Protein AF-A0A7S1D6X7-F1 (afdb_monomer_lite)

Radius of gyration: 16.22 Å; chains: 1; bounding box: 36×43×53 Å

Structure (mmCIF, N/CA/C/O backbone):
data_AF-A0A7S1D6X7-F1
#
_entry.id   AF-A0A7S1D6X7-F1
#
loop_
_atom_site.group_PDB
_atom_site.id
_atom_site.type_symbol
_atom_site.label_atom_id
_atom_site.label_alt_id
_atom_site.label_comp_id
_atom_site.label_asym_id
_atom_site.label_entity_id
_atom_site.label_seq_id
_atom_site.pdbx_PDB_ins_code
_atom_site.Cartn_x
_atom_site.Cartn_y
_atom_site.Cartn_z
_atom_site.occupancy
_atom_site.B_iso_or_equiv
_atom_site.auth_seq_id
_atom_site.auth_comp_id
_atom_site.auth_asym_id
_atom_site.auth_atom_id
_atom_site.pdbx_PDB_model_num
ATOM 1 N N . MET A 1 1 ? 17.432 -4.194 -4.682 1.00 35.88 1 MET A N 1
ATOM 2 C CA . MET A 1 1 ? 17.016 -3.703 -6.024 1.00 35.88 1 MET A CA 1
ATOM 3 C C . MET A 1 1 ? 15.700 -2.925 -5.902 1.00 35.88 1 MET A C 1
ATOM 5 O O . MET A 1 1 ? 15.068 -3.049 -4.854 1.00 35.88 1 MET A O 1
ATOM 9 N N . PRO A 1 2 ? 15.264 -2.117 -6.891 1.00 40.00 2 PRO A N 1
ATOM 10 C CA . PRO A 1 2 ? 13.879 -1.632 -6.935 1.00 40.00 2 PRO A CA 1
ATOM 11 C C . PRO A 1 2 ? 12.947 -2.854 -6.907 1.00 40.00 2 PRO A C 1
ATOM 13 O O . PRO A 1 2 ? 13.026 -3.676 -7.811 1.00 40.00 2 PRO A O 1
ATOM 16 N N . GLY A 1 3 ? 12.158 -3.041 -5.845 1.00 47.28 3 GLY A N 1
ATOM 17 C CA . GLY A 1 3 ? 11.425 -4.303 -5.619 1.00 47.28 3 GLY A CA 1
ATOM 18 C C . GLY A 1 3 ? 11.766 -5.045 -4.322 1.00 47.28 3 GLY A C 1
ATOM 19 O O . GLY A 1 3 ? 11.010 -5.915 -3.910 1.00 47.28 3 GLY A O 1
ATOM 20 N N . ASP A 1 4 ? 12.864 -4.674 -3.660 1.00 56.34 4 ASP A N 1
ATOM 21 C CA . ASP A 1 4 ? 13.431 -5.420 -2.526 1.00 56.34 4 ASP A CA 1
ATOM 22 C C . ASP A 1 4 ? 13.349 -4.655 -1.193 1.00 56.34 4 ASP A C 1
ATOM 24 O O . ASP A 1 4 ? 14.110 -4.875 -0.250 1.00 56.34 4 ASP A O 1
ATOM 28 N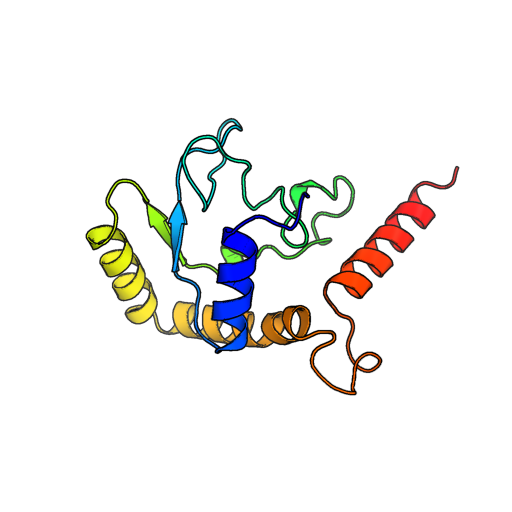 N . THR A 1 5 ? 12.470 -3.656 -1.128 1.00 64.75 5 THR A N 1
ATOM 29 C CA . THR A 1 5 ? 12.340 -2.831 0.074 1.00 64.75 5 THR A CA 1
ATOM 30 C C . THR A 1 5 ? 11.536 -3.581 1.142 1.00 64.75 5 THR A C 1
ATOM 32 O O . THR A 1 5 ? 10.565 -4.268 0.810 1.00 64.75 5 THR A O 1
ATOM 35 N N . PRO A 1 6 ? 11.857 -3.425 2.444 1.00 72.38 6 PRO A N 1
ATOM 36 C CA . PRO A 1 6 ? 11.153 -4.124 3.527 1.00 72.38 6 PRO A CA 1
ATOM 37 C C . PRO A 1 6 ? 9.630 -3.940 3.515 1.00 72.38 6 PRO A C 1
ATOM 39 O O . PRO A 1 6 ? 8.885 -4.793 3.991 1.00 72.38 6 PRO A O 1
ATOM 42 N N . VAL A 1 7 ? 9.164 -2.825 2.957 1.00 74.56 7 VAL A N 1
ATOM 43 C CA . VAL A 1 7 ? 7.746 -2.490 2.824 1.00 74.56 7 VAL A CA 1
ATOM 44 C C . VAL A 1 7 ? 7.023 -3.462 1.892 1.00 74.56 7 VAL A C 1
ATOM 46 O O . VAL A 1 7 ? 5.914 -3.889 2.186 1.00 74.56 7 VAL A O 1
ATOM 49 N N . GLN A 1 8 ? 7.666 -3.869 0.802 1.00 73.44 8 GLN A N 1
ATOM 50 C CA . GLN A 1 8 ? 7.066 -4.739 -0.209 1.00 73.44 8 GLN A CA 1
ATOM 51 C C . GLN A 1 8 ? 6.866 -6.152 0.326 1.00 73.44 8 GLN A C 1
ATOM 53 O O . GLN A 1 8 ? 5.815 -6.749 0.104 1.00 73.44 8 GLN A O 1
ATOM 58 N N . LYS A 1 9 ? 7.819 -6.636 1.132 1.00 74.38 9 LYS A N 1
ATOM 59 C CA . LYS A 1 9 ? 7.658 -7.882 1.886 1.00 74.38 9 LYS A CA 1
ATOM 60 C C . LYS A 1 9 ? 6.492 -7.804 2.875 1.00 74.38 9 LYS A C 1
ATOM 62 O O . LYS A 1 9 ? 5.688 -8.723 2.929 1.00 74.38 9 LYS A O 1
ATOM 67 N N . ARG A 1 10 ? 6.351 -6.698 3.616 1.00 74.69 10 ARG A N 1
ATOM 68 C CA . ARG A 1 10 ? 5.218 -6.516 4.545 1.00 74.69 10 ARG A CA 1
ATOM 69 C C . ARG A 1 10 ? 3.878 -6.525 3.816 1.00 74.69 10 ARG A C 1
ATOM 71 O O . ARG A 1 10 ? 2.937 -7.142 4.296 1.00 74.69 10 ARG A O 1
ATOM 78 N N . PHE A 1 11 ? 3.796 -5.879 2.656 1.00 78.00 11 PHE A N 1
ATOM 79 C CA . PHE A 1 11 ? 2.595 -5.922 1.826 1.00 78.00 11 PHE A CA 1
ATOM 80 C C . PHE A 1 11 ? 2.270 -7.336 1.372 1.00 78.00 11 PHE A C 1
ATOM 82 O O . PHE A 1 11 ? 1.137 -7.778 1.546 1.00 78.00 11 PHE A O 1
ATOM 89 N N . PHE A 1 12 ? 3.268 -8.045 0.848 1.00 75.88 12 PHE A N 1
ATOM 90 C CA . PHE A 1 12 ? 3.137 -9.442 0.464 1.00 75.88 12 PHE A CA 1
ATOM 91 C C . PHE A 1 12 ? 2.609 -10.290 1.628 1.00 75.88 12 PHE A C 1
ATOM 93 O O . PHE A 1 12 ? 1.573 -10.935 1.485 1.00 75.88 12 PHE A O 1
ATOM 100 N N . ASP A 1 13 ? 3.256 -10.225 2.795 1.00 78.19 13 ASP A N 1
ATOM 101 C CA . ASP A 1 13 ? 2.881 -11.028 3.960 1.00 78.19 13 ASP A CA 1
ATOM 102 C C . ASP A 1 13 ? 1.433 -10.729 4.373 1.00 78.19 13 ASP A C 1
ATOM 104 O O . ASP A 1 13 ? 0.629 -11.643 4.535 1.00 78.19 13 ASP A O 1
ATOM 108 N N . VAL A 1 14 ? 1.056 -9.454 4.476 1.00 82.12 14 VAL A N 1
ATOM 109 C CA . VAL A 1 14 ? -0.291 -9.059 4.909 1.00 82.12 14 VAL A CA 1
ATOM 110 C C . VAL A 1 14 ? -1.369 -9.479 3.902 1.00 82.12 14 VAL A C 1
ATOM 112 O O . VAL A 1 14 ? -2.395 -10.036 4.302 1.00 82.12 14 VAL A O 1
ATOM 115 N N . MET A 1 15 ? -1.133 -9.274 2.604 1.00 79.38 15 MET A N 1
ATOM 116 C CA . MET A 1 15 ? -2.094 -9.648 1.561 1.00 79.38 15 MET A CA 1
ATOM 117 C C . MET A 1 15 ? -2.267 -11.162 1.446 1.00 79.38 15 MET A C 1
ATOM 119 O O . MET A 1 15 ? -3.391 -11.630 1.268 1.00 79.38 15 MET A O 1
ATOM 123 N N . MET A 1 16 ? -1.192 -11.937 1.611 1.00 78.19 16 MET A N 1
ATOM 124 C CA . MET A 1 16 ? -1.253 -13.402 1.580 1.00 78.19 16 MET A CA 1
ATOM 125 C C . MET A 1 16 ? -2.052 -13.995 2.749 1.00 78.19 16 MET A C 1
ATOM 127 O O . MET A 1 16 ? -2.611 -15.081 2.612 1.00 78.19 16 MET A O 1
ATOM 131 N N . HIS A 1 17 ? -2.176 -13.271 3.864 1.00 82.50 17 HIS A N 1
ATOM 132 C CA . HIS A 1 17 ? -3.034 -13.654 4.992 1.00 82.50 17 HIS A CA 1
ATOM 133 C C . HIS A 1 17 ? -4.475 -13.123 4.869 1.00 82.50 17 HIS A C 1
ATOM 135 O O . HIS A 1 17 ? -5.287 -13.335 5.768 1.00 82.50 17 HIS A O 1
ATOM 141 N N . GLY A 1 18 ? -4.820 -12.441 3.769 1.00 80.62 18 GLY A N 1
ATOM 142 C CA . GLY A 1 18 ? -6.154 -11.870 3.549 1.00 80.62 18 GLY A CA 1
ATOM 143 C C . GLY A 1 18 ? -6.470 -10.660 4.434 1.00 80.62 18 GLY A C 1
ATOM 144 O O . GLY A 1 18 ? -7.635 -10.278 4.567 1.00 80.62 18 GLY A O 1
ATOM 145 N N . CYS A 1 19 ? -5.448 -10.062 5.043 1.00 86.06 19 CYS A N 1
ATOM 146 C CA . CYS A 1 19 ? -5.573 -8.887 5.891 1.00 86.06 19 CYS A CA 1
ATOM 147 C C . CYS A 1 19 ? -5.458 -7.601 5.056 1.00 86.06 19 CYS A C 1
ATOM 149 O O . CYS A 1 19 ? -4.802 -7.575 4.014 1.00 86.06 19 CYS A O 1
ATOM 151 N N . ILE A 1 20 ? -6.085 -6.516 5.523 1.00 88.94 20 ILE A N 1
ATOM 152 C CA . ILE A 1 20 ? -5.920 -5.184 4.926 1.00 88.94 20 ILE A CA 1
ATOM 153 C C . ILE A 1 20 ? -4.643 -4.558 5.506 1.00 88.94 20 ILE A C 1
ATOM 155 O O . ILE A 1 20 ? -4.552 -4.415 6.729 1.00 88.94 20 ILE A O 1
ATOM 159 N N . PRO A 1 21 ? -3.654 -4.187 4.679 1.00 88.00 21 PRO A N 1
ATOM 160 C CA . PRO A 1 21 ? -2.435 -3.549 5.155 1.00 88.00 21 PRO A CA 1
ATOM 161 C C . PRO A 1 21 ? -2.690 -2.134 5.665 1.00 88.00 21 PRO A C 1
ATOM 163 O O . PRO A 1 21 ? -3.240 -1.292 4.960 1.00 88.00 21 PRO A O 1
ATOM 166 N N . ILE A 1 22 ? -2.229 -1.877 6.890 1.00 88.69 22 ILE A N 1
ATOM 167 C CA . ILE A 1 22 ? -2.242 -0.560 7.527 1.00 88.69 22 ILE A CA 1
ATOM 168 C C . ILE A 1 22 ? -0.796 -0.117 7.705 1.00 88.69 22 ILE A C 1
ATOM 170 O O . ILE A 1 22 ? -0.022 -0.802 8.376 1.00 88.69 22 ILE A O 1
ATOM 174 N N . MET A 1 23 ? -0.417 0.997 7.083 1.00 88.12 23 MET A N 1
ATOM 175 C CA . MET A 1 23 ? 0.984 1.385 6.962 1.00 88.12 23 MET A CA 1
ATOM 176 C C . MET A 1 23 ? 1.242 2.837 7.344 1.00 88.12 23 MET A C 1
ATOM 178 O O . MET A 1 23 ? 0.493 3.725 6.938 1.00 88.12 23 MET A O 1
ATOM 182 N N . PRO A 1 24 ? 2.351 3.098 8.046 1.00 91.19 24 PRO A N 1
ATOM 183 C CA . PRO A 1 24 ? 2.801 4.459 8.273 1.00 91.19 24 PRO A CA 1
ATOM 184 C C . PRO A 1 24 ? 3.247 5.114 6.958 1.00 91.19 24 PRO A C 1
ATOM 186 O O . PRO A 1 24 ? 3.713 4.436 6.034 1.00 91.19 24 PRO A O 1
ATOM 189 N N . THR A 1 25 ? 3.142 6.437 6.891 1.00 91.50 25 THR A N 1
ATOM 190 C CA . THR A 1 25 ? 3.692 7.286 5.827 1.00 91.50 25 THR A CA 1
ATOM 191 C C . THR A 1 25 ? 4.644 8.323 6.402 1.00 91.50 25 THR A C 1
ATOM 193 O O . THR A 1 25 ? 4.344 8.930 7.424 1.00 91.50 25 THR A O 1
ATOM 196 N N . TRP A 1 26 ? 5.754 8.563 5.707 1.00 91.88 26 TRP A N 1
ATOM 197 C CA . TRP A 1 26 ? 6.736 9.610 6.008 1.00 91.88 26 TRP A CA 1
ATOM 198 C C . TRP A 1 26 ? 7.077 10.412 4.750 1.00 91.88 26 TRP A C 1
ATOM 200 O O . TRP A 1 26 ? 6.849 9.912 3.644 1.00 91.88 26 TRP A O 1
ATOM 210 N N . PRO A 1 27 ? 7.692 11.601 4.874 1.00 91.94 27 PRO A N 1
ATOM 211 C CA . PRO A 1 27 ? 8.271 12.302 3.732 1.00 91.94 27 PRO A CA 1
ATOM 212 C C . PRO A 1 27 ? 9.295 11.426 2.993 1.00 91.94 27 PRO A C 1
ATOM 214 O O . PRO A 1 27 ? 10.203 10.850 3.603 1.00 91.94 27 PRO A O 1
ATOM 217 N N . SER A 1 28 ? 9.133 11.300 1.675 1.00 90.50 28 SER A N 1
ATOM 218 C CA . SER A 1 28 ? 10.086 10.583 0.817 1.00 90.50 28 SER A CA 1
ATOM 219 C C . SER A 1 28 ? 11.300 11.456 0.463 1.00 90.50 28 SER A C 1
ATOM 221 O O . SER A 1 28 ? 11.375 12.623 0.842 1.00 90.50 28 SER A O 1
ATOM 223 N N . ASN A 1 29 ? 12.258 10.910 -0.292 1.00 87.12 29 ASN A N 1
ATOM 224 C CA . ASN A 1 29 ? 13.330 11.702 -0.915 1.00 87.12 29 ASN A CA 1
ATOM 225 C C . ASN A 1 29 ? 12.870 12.539 -2.123 1.00 87.12 29 ASN A C 1
ATOM 227 O O . ASN A 1 29 ? 13.692 13.223 -2.732 1.00 87.12 29 ASN A O 1
ATOM 231 N N . LEU A 1 30 ? 11.589 12.470 -2.491 1.00 84.25 30 LEU A N 1
ATOM 232 C CA . LEU A 1 30 ? 11.019 13.194 -3.616 1.00 84.25 30 LEU A CA 1
ATOM 233 C C . LEU A 1 30 ? 10.035 14.264 -3.146 1.00 84.25 30 LEU A C 1
ATOM 235 O O . LEU A 1 30 ? 9.257 14.020 -2.216 1.00 84.25 30 LEU A O 1
ATOM 239 N N . PRO A 1 31 ? 10.014 15.430 -3.817 1.00 83.62 31 PRO A N 1
ATOM 240 C CA . PRO A 1 31 ? 9.053 16.478 -3.511 1.00 83.62 31 PRO A CA 1
ATOM 241 C C . PRO A 1 31 ? 7.618 15.954 -3.606 1.00 83.62 31 PRO A C 1
ATOM 243 O O . PRO A 1 31 ? 7.256 15.299 -4.584 1.00 83.62 31 PRO A O 1
ATOM 246 N N . ASN A 1 32 ? 6.801 16.277 -2.603 1.00 84.25 32 ASN A N 1
ATOM 247 C CA . ASN A 1 32 ? 5.369 15.959 -2.546 1.00 84.25 32 ASN A CA 1
ATOM 248 C C . ASN A 1 32 ? 5.022 14.462 -2.617 1.00 84.25 32 ASN A C 1
ATOM 250 O O . ASN A 1 32 ? 3.896 14.113 -2.966 1.00 84.25 32 ASN A O 1
ATOM 254 N N . GLN A 1 33 ? 5.957 13.568 -2.287 1.00 85.38 33 GLN A N 1
ATOM 255 C CA . GLN A 1 33 ? 5.682 12.134 -2.210 1.00 85.38 33 GLN A CA 1
ATOM 256 C C . GLN A 1 33 ? 5.997 11.581 -0.825 1.00 85.38 33 GLN A C 1
ATOM 258 O O . GLN A 1 33 ? 6.888 12.069 -0.120 1.00 85.38 33 GLN A O 1
ATOM 263 N N . THR A 1 34 ? 5.280 10.525 -0.452 1.00 88.25 34 THR A N 1
ATOM 264 C CA . THR A 1 34 ? 5.462 9.819 0.814 1.00 88.25 34 THR A 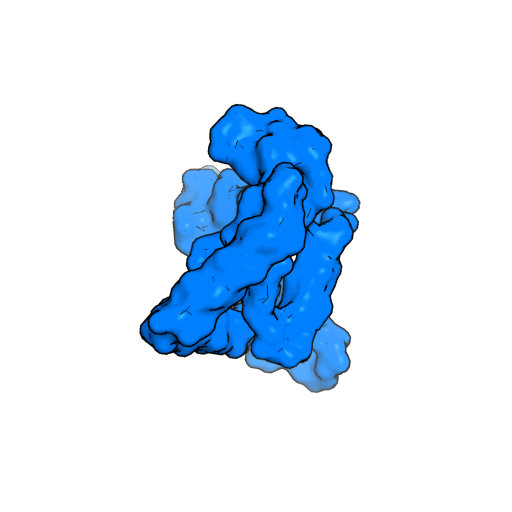CA 1
ATOM 265 C C . THR A 1 34 ? 6.073 8.441 0.600 1.00 88.25 34 THR A C 1
ATOM 267 O O . THR A 1 34 ? 5.961 7.823 -0.459 1.00 88.25 34 THR A O 1
ATOM 270 N N . THR A 1 35 ? 6.760 7.953 1.625 1.00 86.75 35 THR A N 1
ATOM 271 C CA . THR A 1 35 ? 7.323 6.607 1.689 1.00 86.75 35 THR A CA 1
ATOM 272 C C . THR A 1 35 ? 6.720 5.851 2.864 1.00 86.75 35 THR A C 1
ATOM 274 O O . THR A 1 35 ? 6.401 6.440 3.894 1.00 86.75 35 THR A O 1
ATOM 277 N N . ASN A 1 36 ? 6.585 4.533 2.726 1.00 87.44 36 ASN A N 1
ATOM 278 C CA . ASN A 1 36 ? 6.046 3.650 3.764 1.00 87.44 36 ASN A CA 1
ATOM 279 C C . ASN A 1 36 ? 7.142 2.854 4.493 1.00 87.44 36 ASN A C 1
ATOM 281 O O . ASN A 1 36 ? 6.851 1.845 5.139 1.00 87.44 36 ASN A O 1
ATOM 285 N N . TRP A 1 37 ? 8.410 3.274 4.372 1.00 84.88 37 TRP A N 1
ATOM 286 C CA . TRP A 1 37 ? 9.543 2.620 5.037 1.00 84.88 37 TRP A CA 1
ATOM 287 C C . TRP A 1 37 ? 10.111 3.415 6.215 1.00 84.88 37 TRP A C 1
ATOM 289 O O . TRP A 1 37 ? 10.042 2.960 7.355 1.00 84.88 37 TRP A O 1
ATOM 299 N N . ARG A 1 38 ? 10.756 4.542 5.908 1.00 85.38 38 ARG A N 1
ATOM 300 C CA . ARG A 1 38 ? 11.388 5.477 6.844 1.00 85.38 38 ARG A CA 1
ATOM 301 C C . ARG A 1 38 ? 11.633 6.806 6.116 1.00 85.38 38 ARG A C 1
ATOM 303 O O . ARG A 1 38 ? 11.734 6.774 4.886 1.00 85.38 38 ARG A O 1
ATOM 310 N N . PRO A 1 39 ? 11.777 7.933 6.831 1.00 89.62 39 PRO A N 1
ATOM 311 C CA . PRO A 1 39 ? 11.993 9.242 6.217 1.00 89.62 39 PRO A CA 1
ATOM 312 C C . PRO A 1 39 ? 13.144 9.258 5.201 1.00 89.62 39 PRO A C 1
ATOM 314 O O . PRO A 1 39 ? 14.180 8.625 5.416 1.00 89.62 39 PRO A O 1
ATOM 317 N N . GLY A 1 40 ? 12.958 9.981 4.094 1.00 86.94 40 GLY A N 1
ATOM 318 C CA . GLY A 1 40 ? 13.990 10.174 3.068 1.00 86.94 40 GLY A CA 1
ATOM 319 C C . GLY A 1 40 ? 14.247 8.961 2.168 1.00 86.94 40 GLY A C 1
ATOM 320 O O . GLY A 1 40 ? 15.252 8.924 1.463 1.00 86.94 40 GLY A O 1
ATOM 321 N N . MET A 1 41 ? 13.370 7.958 2.175 1.00 86.94 41 MET A N 1
ATOM 322 C CA . MET A 1 41 ? 13.430 6.837 1.230 1.00 86.94 41 MET A CA 1
ATOM 323 C C . MET A 1 41 ? 12.541 7.076 0.010 1.00 86.94 41 MET A C 1
ATOM 325 O O . MET A 1 41 ? 11.651 7.921 0.046 1.00 86.94 41 MET A O 1
ATOM 329 N N . SER A 1 42 ? 12.751 6.288 -1.049 1.00 81.88 42 SER A N 1
ATOM 330 C CA . SER A 1 42 ? 11.902 6.293 -2.244 1.00 81.88 42 SER A CA 1
ATOM 331 C C . SER A 1 42 ? 10.427 6.087 -1.904 1.00 81.88 42 SER A C 1
ATOM 333 O O . SER A 1 42 ? 10.077 5.301 -1.012 1.00 81.88 42 SER A O 1
ATOM 335 N N . ALA A 1 43 ? 9.567 6.784 -2.641 1.00 80.06 43 ALA A N 1
ATOM 336 C CA . ALA A 1 43 ? 8.129 6.598 -2.567 1.00 80.06 43 ALA A CA 1
ATOM 337 C C . ALA A 1 43 ? 7.724 5.207 -3.069 1.00 80.06 43 ALA A C 1
ATOM 339 O O . ALA A 1 43 ? 8.369 4.640 -3.956 1.00 80.06 43 ALA A O 1
ATOM 340 N N . LEU A 1 44 ? 6.642 4.652 -2.516 1.00 74.31 44 LEU A N 1
ATOM 341 C CA . LEU A 1 44 ? 6.158 3.327 -2.921 1.00 74.31 44 LEU A CA 1
ATOM 342 C C . LEU A 1 44 ? 5.722 3.304 -4.396 1.00 74.31 44 LEU A C 1
ATOM 344 O O . LEU A 1 44 ? 5.951 2.319 -5.086 1.00 74.31 44 LEU A O 1
ATOM 348 N N . SER A 1 45 ? 5.213 4.429 -4.899 1.00 70.88 45 SER A N 1
ATOM 349 C CA . SER A 1 45 ? 4.868 4.654 -6.309 1.00 70.88 45 SER A CA 1
ATOM 350 C C . SER A 1 45 ? 6.048 4.536 -7.284 1.00 70.88 45 SER A C 1
ATOM 352 O O . SER A 1 45 ? 5.854 4.636 -8.493 1.00 70.88 45 SER A O 1
ATOM 354 N N . GLN A 1 46 ? 7.272 4.343 -6.787 1.00 71.25 46 GLN A N 1
ATOM 355 C CA . GLN A 1 46 ? 8.470 4.124 -7.595 1.00 71.25 46 GLN A CA 1
ATOM 356 C C . GLN A 1 46 ? 9.060 2.720 -7.464 1.00 71.25 46 GLN A C 1
ATOM 358 O O . GLN A 1 46 ? 10.085 2.427 -8.087 1.00 71.25 46 GLN A O 1
ATOM 363 N N . THR A 1 47 ? 8.466 1.848 -6.649 1.00 67.31 47 THR A N 1
ATOM 364 C CA . THR A 1 47 ? 9.007 0.513 -6.393 1.00 67.31 47 THR A CA 1
ATOM 365 C C . THR A 1 47 ? 8.167 -0.551 -7.101 1.00 67.31 47 THR A C 1
ATOM 367 O O . THR A 1 47 ? 6.950 -0.583 -6.996 1.00 67.31 47 THR A O 1
ATOM 370 N N . PHE A 1 48 ? 8.800 -1.448 -7.860 1.00 57.59 48 PHE A N 1
ATOM 371 C CA . PHE A 1 48 ? 8.106 -2.529 -8.581 1.00 57.59 48 PHE A CA 1
ATOM 372 C C . PHE A 1 48 ? 7.448 -3.549 -7.639 1.00 57.59 48 PHE A C 1
ATOM 374 O O . PHE A 1 48 ? 8.072 -3.886 -6.640 1.00 57.59 48 PHE A O 1
ATOM 381 N N . PRO A 1 49 ? 6.267 -4.129 -7.941 1.00 57.62 49 PRO A N 1
ATOM 382 C CA . PRO A 1 49 ? 5.359 -3.865 -9.071 1.00 57.62 49 PRO A CA 1
ATOM 383 C C . PRO A 1 49 ? 4.457 -2.623 -8.896 1.00 57.62 49 PRO A C 1
ATOM 385 O O . PRO A 1 49 ? 3.600 -2.359 -9.733 1.00 57.62 49 PRO A O 1
ATOM 388 N N . PHE A 1 50 ? 4.622 -1.873 -7.809 1.00 61.34 50 PHE A N 1
ATOM 389 C CA . PHE A 1 50 ? 3.735 -0.818 -7.306 1.00 61.34 50 PHE A CA 1
ATOM 390 C C . PHE A 1 50 ? 3.938 0.553 -7.965 1.00 61.34 50 PHE A C 1
ATOM 392 O O . PHE A 1 50 ? 3.566 1.566 -7.377 1.00 61.34 50 PHE A O 1
ATOM 399 N N . ALA A 1 51 ? 4.553 0.603 -9.150 1.00 60.34 51 ALA A N 1
ATOM 400 C CA . ALA A 1 51 ? 5.032 1.841 -9.747 1.00 60.34 51 ALA A CA 1
ATOM 401 C C . ALA A 1 51 ? 4.234 2.282 -10.986 1.00 60.34 51 ALA A C 1
ATOM 403 O O . ALA A 1 51 ? 4.761 2.200 -12.097 1.00 60.34 51 ALA A O 1
ATOM 404 N N . PRO A 1 52 ? 2.993 2.787 -10.830 1.00 56.75 52 PRO A N 1
ATOM 405 C CA . PRO A 1 52 ? 2.224 3.320 -11.955 1.00 56.75 52 PRO A CA 1
ATOM 406 C C . PRO A 1 52 ? 2.953 4.494 -12.633 1.00 56.75 52 PRO A C 1
ATOM 408 O O . PRO A 1 52 ? 2.862 4.676 -13.841 1.00 56.75 52 PRO A O 1
ATOM 411 N N . LEU A 1 53 ? 3.766 5.248 -11.879 1.00 51.91 53 LEU A N 1
ATOM 412 C CA . LEU A 1 53 ? 4.524 6.399 -12.384 1.00 51.91 53 LEU A CA 1
ATOM 413 C C . LEU A 1 53 ? 5.728 6.039 -13.273 1.00 51.91 53 LEU A C 1
ATOM 415 O O . LEU A 1 53 ? 6.263 6.933 -13.923 1.00 51.91 53 LEU A O 1
ATOM 419 N N . HIS A 1 54 ? 6.157 4.770 -13.329 1.00 50.75 54 HIS A N 1
ATOM 420 C CA . HIS A 1 54 ? 7.198 4.332 -14.278 1.00 50.75 54 HIS A CA 1
ATOM 421 C C . HIS A 1 54 ? 6.639 4.069 -15.685 1.00 50.75 54 HIS A C 1
ATOM 423 O O . HIS A 1 54 ? 7.406 3.934 -16.638 1.00 50.75 54 HIS A O 1
ATOM 429 N N . PHE A 1 55 ? 5.314 4.028 -15.849 1.00 52.84 55 PHE A N 1
ATOM 430 C CA . PHE A 1 55 ? 4.659 3.788 -17.132 1.00 52.84 55 PHE A CA 1
ATOM 431 C C . PHE A 1 55 ? 4.168 5.110 -17.740 1.00 52.84 55 PHE A C 1
ATOM 433 O O . PHE A 1 55 ? 2.975 5.374 -17.827 1.00 52.84 55 PHE A O 1
ATOM 440 N N . HIS A 1 56 ? 5.104 5.953 -18.194 1.00 49.03 56 HIS A N 1
ATOM 441 C CA . HIS A 1 56 ? 4.815 7.291 -18.745 1.00 49.03 56 HIS A CA 1
ATOM 442 C C . HIS A 1 56 ? 3.784 7.324 -19.897 1.00 49.03 56 HIS A C 1
ATOM 444 O O . HIS A 1 56 ? 3.177 8.368 -20.120 1.00 49.03 56 HIS A O 1
ATOM 450 N N . ASN A 1 57 ? 3.563 6.200 -20.591 1.00 50.44 57 ASN A N 1
ATOM 451 C CA . ASN A 1 57 ? 2.662 6.093 -21.747 1.00 50.44 57 ASN A CA 1
ATOM 452 C C . ASN A 1 57 ? 1.384 5.275 -21.486 1.00 50.44 57 ASN A C 1
ATOM 454 O O . ASN A 1 57 ? 0.574 5.134 -22.398 1.00 50.44 57 ASN A O 1
ATOM 458 N N . ASP A 1 58 ? 1.191 4.727 -20.283 1.00 53.44 58 ASP A N 1
ATOM 459 C CA . ASP A 1 58 ? -0.020 3.975 -19.944 1.00 53.44 58 ASP A CA 1
ATOM 460 C C . ASP A 1 58 ? -0.353 4.153 -18.459 1.00 53.44 58 ASP A C 1
ATOM 462 O O . ASP A 1 58 ? 0.167 3.455 -17.593 1.00 53.44 58 ASP A O 1
ATOM 466 N N . SER A 1 59 ? -1.243 5.102 -18.160 1.00 51.38 59 SER A N 1
ATOM 467 C CA . SER A 1 59 ? -1.703 5.371 -16.793 1.00 51.38 59 SER A CA 1
ATOM 468 C C . SER A 1 59 ? -2.552 4.241 -16.200 1.00 51.38 59 SER A C 1
ATOM 470 O O . SER A 1 59 ? -2.892 4.305 -15.020 1.00 51.38 59 SER A O 1
ATOM 472 N N . GLN A 1 60 ? -2.944 3.244 -17.005 1.00 52.31 60 GLN A N 1
ATOM 473 C CA . GLN A 1 60 ? -3.597 2.017 -16.542 1.00 52.31 60 GLN A CA 1
ATOM 474 C C . GLN A 1 60 ? -2.604 0.858 -16.367 1.00 52.31 60 GLN A C 1
ATOM 476 O O . GLN A 1 60 ? -2.969 -0.175 -15.800 1.00 52.31 60 GLN A O 1
ATOM 481 N N . ALA A 1 61 ? -1.350 1.015 -16.806 1.00 49.47 61 ALA A N 1
ATOM 482 C CA . ALA A 1 61 ? -0.289 0.060 -16.539 1.00 49.47 61 ALA A CA 1
ATOM 483 C C . ALA A 1 61 ? 0.257 0.260 -15.117 1.00 49.47 61 ALA A C 1
ATOM 485 O O . ALA A 1 61 ? 0.724 1.330 -14.733 1.00 49.47 61 ALA A O 1
ATOM 486 N N . GLY A 1 62 ? 0.206 -0.808 -14.321 1.00 57.06 62 GLY A N 1
ATOM 487 C CA . GLY A 1 62 ? 0.558 -0.784 -12.902 1.00 57.06 62 GLY A CA 1
ATOM 488 C C . GLY A 1 62 ? -0.675 -0.909 -12.011 1.00 57.06 62 GLY A C 1
ATOM 489 O O . GLY A 1 62 ? -1.811 -0.809 -12.460 1.00 57.06 62 GLY A O 1
ATOM 490 N N . ILE A 1 63 ? -0.455 -1.201 -10.735 1.00 66.62 63 ILE A N 1
ATOM 491 C CA . ILE A 1 63 ? -1.537 -1.345 -9.760 1.00 66.62 63 ILE A CA 1
ATOM 492 C C . ILE A 1 63 ? -1.351 -0.256 -8.716 1.00 66.62 63 ILE A C 1
ATOM 494 O O . ILE A 1 63 ? -0.292 -0.172 -8.087 1.00 66.62 63 ILE A O 1
ATOM 498 N N . ASP A 1 64 ? -2.382 0.562 -8.523 1.00 70.62 64 ASP A N 1
ATOM 499 C CA . ASP A 1 64 ? -2.392 1.619 -7.517 1.00 70.62 64 ASP A CA 1
ATOM 500 C C . ASP A 1 64 ? -2.710 1.045 -6.133 1.00 70.62 64 ASP A C 1
ATOM 502 O O . ASP A 1 64 ? -3.762 1.265 -5.539 1.00 70.62 64 ASP A O 1
ATOM 506 N N . TYR A 1 65 ? -1.776 0.257 -5.608 1.00 71.69 65 TYR A N 1
ATOM 507 C CA . TYR A 1 65 ? -1.939 -0.380 -4.305 1.00 71.69 65 TYR A CA 1
ATOM 508 C C . TYR A 1 65 ? -2.119 0.622 -3.164 1.00 71.69 65 TYR A C 1
ATOM 510 O O . TYR A 1 65 ? -2.786 0.288 -2.183 1.00 71.69 65 TYR A O 1
ATOM 518 N N . ILE A 1 66 ? -1.539 1.824 -3.284 1.00 74.88 66 ILE A N 1
ATOM 519 C CA . ILE A 1 66 ? -1.632 2.873 -2.262 1.00 74.88 66 ILE A CA 1
ATOM 520 C C . ILE A 1 66 ? -3.094 3.252 -2.054 1.00 74.88 66 ILE A C 1
ATOM 522 O O . ILE A 1 66 ? -3.551 3.264 -0.916 1.00 74.88 66 ILE A O 1
ATOM 526 N N . ASN A 1 67 ? -3.832 3.490 -3.139 1.00 77.69 67 ASN A N 1
ATOM 527 C CA . ASN A 1 67 ? -5.227 3.919 -3.057 1.00 77.69 67 ASN A CA 1
ATOM 528 C C . ASN A 1 67 ? -6.224 2.742 -3.030 1.00 77.69 67 ASN A C 1
ATOM 530 O O . ASN A 1 67 ? -7.325 2.844 -2.470 1.00 77.69 67 ASN A O 1
ATOM 534 N N . ASP A 1 68 ? -5.855 1.597 -3.606 1.00 79.19 68 ASP A N 1
ATOM 535 C CA . ASP A 1 68 ? -6.770 0.465 -3.742 1.00 79.19 68 ASP A CA 1
ATOM 536 C C . ASP A 1 68 ? -6.766 -0.497 -2.556 1.00 79.19 68 ASP A C 1
ATOM 538 O O . ASP A 1 68 ? -7.777 -1.166 -2.329 1.00 79.19 68 ASP A O 1
ATOM 542 N N . VAL A 1 69 ? -5.647 -0.631 -1.841 1.00 80.19 69 VAL A N 1
ATOM 543 C CA . VAL A 1 69 ? -5.430 -1.780 -0.942 1.00 80.19 69 VAL A CA 1
ATOM 544 C C . VAL A 1 69 ? -4.900 -1.371 0.426 1.00 80.19 69 VAL A C 1
ATOM 546 O O . VAL A 1 69 ? -5.128 -2.083 1.402 1.00 80.19 69 VAL A O 1
ATOM 549 N N . ILE A 1 70 ? -4.198 -0.242 0.514 1.00 86.06 70 ILE A N 1
ATOM 550 C CA . ILE A 1 70 ? -3.479 0.161 1.719 1.00 86.06 70 ILE A CA 1
ATOM 551 C C . ILE A 1 70 ? -4.261 1.235 2.468 1.00 86.06 70 ILE A C 1
ATOM 553 O O . ILE A 1 70 ? -4.766 2.194 1.895 1.00 86.06 70 ILE A O 1
ATOM 557 N N . VAL A 1 71 ? -4.312 1.095 3.787 1.00 90.31 71 VAL A N 1
ATOM 558 C CA . VAL A 1 71 ? -4.750 2.157 4.688 1.00 90.31 71 VAL A CA 1
ATOM 559 C C . VAL A 1 71 ? -3.503 2.835 5.237 1.00 90.31 71 VAL A C 1
ATOM 561 O O . VAL A 1 71 ? -2.704 2.209 5.930 1.00 90.31 71 VAL A O 1
ATOM 564 N N . THR A 1 72 ? -3.310 4.111 4.930 1.00 90.62 72 THR A N 1
ATOM 565 C CA . THR A 1 72 ? -2.150 4.864 5.415 1.00 90.62 72 THR A CA 1
ATOM 566 C C . THR A 1 72 ? -2.479 5.695 6.647 1.00 90.62 72 THR A C 1
ATOM 568 O O . THR A 1 72 ? -3.594 6.199 6.774 1.00 90.62 72 THR A O 1
ATOM 571 N N . PHE A 1 73 ? -1.492 5.880 7.519 1.00 92.38 73 PHE A N 1
ATOM 572 C CA . PHE A 1 73 ? -1.546 6.807 8.648 1.00 92.38 73 PHE A CA 1
ATOM 573 C C . PHE A 1 73 ? -0.224 7.566 8.767 1.00 92.38 73 PHE A C 1
ATOM 575 O O . PHE A 1 73 ? 0.814 7.077 8.320 1.00 92.38 73 PHE A O 1
ATOM 582 N N . ASP A 1 74 ? -0.242 8.746 9.379 1.00 91.69 74 ASP A N 1
ATOM 583 C CA . ASP A 1 74 ? 0.983 9.514 9.594 1.00 91.69 74 ASP A CA 1
ATOM 584 C C . ASP A 1 74 ? 1.936 8.766 10.549 1.00 91.69 74 ASP A C 1
ATOM 586 O O . ASP A 1 74 ? 1.601 8.408 11.681 1.00 91.69 74 ASP A O 1
ATOM 590 N N . GLY A 1 75 ? 3.138 8.470 10.053 1.00 88.69 75 GLY A N 1
ATOM 591 C CA . GLY A 1 75 ? 4.145 7.727 10.792 1.00 88.69 75 GLY A CA 1
ATOM 592 C C . GLY A 1 75 ? 4.740 8.502 11.968 1.00 88.69 75 GLY A C 1
ATOM 593 O O . GLY A 1 75 ? 5.305 7.863 12.855 1.00 88.69 75 GLY A O 1
ATOM 594 N N . GLU A 1 76 ? 4.622 9.833 12.006 1.00 89.94 76 GLU A N 1
ATOM 595 C CA . GLU A 1 76 ? 5.117 10.661 13.116 1.00 89.94 76 GLU A CA 1
ATOM 596 C C . GLU A 1 76 ? 4.245 10.525 14.369 1.00 89.94 76 GLU A C 1
ATOM 598 O O . GLU A 1 76 ? 4.767 10.432 15.480 1.00 89.94 76 GLU A O 1
ATOM 603 N N . CYS A 1 77 ? 2.924 10.427 14.208 1.00 90.81 77 CYS A N 1
ATOM 604 C CA . CYS A 1 77 ? 2.007 10.215 15.330 1.00 90.81 77 CYS A CA 1
ATOM 605 C C . CYS A 1 77 ? 1.862 8.743 15.740 1.00 90.81 77 CYS A C 1
ATOM 607 O O . CYS A 1 77 ? 1.394 8.464 16.843 1.00 90.81 77 CYS A O 1
ATOM 609 N N . GLY A 1 78 ? 2.274 7.789 14.900 1.00 89.81 78 GLY A N 1
ATOM 610 C CA . GLY A 1 78 ? 2.405 6.381 15.274 1.00 89.81 78 GLY A CA 1
ATOM 611 C C . GLY A 1 78 ? 1.082 5.697 15.653 1.00 89.81 78 GLY A C 1
ATOM 612 O O . GLY A 1 78 ? 0.100 5.739 14.913 1.00 89.81 78 GLY A O 1
ATOM 613 N N . GLY A 1 79 ? 1.072 5.009 16.801 1.00 89.75 79 GLY A N 1
ATOM 614 C CA . GLY A 1 79 ? -0.036 4.151 17.250 1.00 89.75 79 GLY A CA 1
ATOM 615 C C . GLY A 1 79 ? -1.414 4.832 17.311 1.00 89.75 79 GLY A C 1
ATOM 616 O O . GLY A 1 79 ? -2.373 4.251 16.804 1.00 89.75 79 GLY A O 1
ATOM 617 N N . PRO A 1 80 ? -1.541 6.044 17.881 1.00 95.06 80 PRO A N 1
ATOM 618 C CA . PRO A 1 80 ? -2.784 6.814 17.858 1.00 95.06 80 PRO A CA 1
ATOM 619 C C . PRO A 1 80 ? -3.393 6.989 16.459 1.00 95.06 80 PRO A C 1
ATOM 621 O O . PRO A 1 80 ? -4.551 6.632 16.259 1.00 95.06 80 PRO A O 1
ATOM 624 N N . CYS A 1 81 ? -2.613 7.436 15.472 1.00 94.56 81 CYS A N 1
ATOM 625 C CA . CYS A 1 81 ? -3.109 7.620 14.104 1.00 94.56 81 CYS A CA 1
ATOM 626 C C . CYS A 1 81 ? -3.386 6.304 13.383 1.00 94.56 81 CYS A C 1
ATOM 628 O O . CYS A 1 81 ? -4.303 6.225 12.562 1.00 94.56 81 CYS A O 1
ATOM 630 N N . ALA A 1 82 ? -2.616 5.257 13.691 1.00 92.69 82 ALA A N 1
ATOM 631 C CA . ALA A 1 82 ? -2.927 3.918 13.212 1.00 92.69 82 ALA A CA 1
ATOM 632 C C . ALA A 1 82 ? -4.307 3.477 13.724 1.00 92.69 82 ALA A C 1
ATOM 634 O O . ALA A 1 82 ? -5.121 2.981 12.945 1.00 92.69 82 ALA A O 1
ATOM 635 N N . ARG A 1 83 ? -4.597 3.708 15.013 1.00 93.94 83 ARG A N 1
ATOM 636 C CA . ARG A 1 83 ? -5.895 3.392 15.624 1.00 93.94 83 ARG A CA 1
ATOM 637 C C . ARG A 1 83 ? -7.028 4.187 14.992 1.00 93.94 83 ARG A C 1
ATOM 639 O O . ARG A 1 83 ? -8.012 3.587 14.580 1.00 93.94 83 ARG A O 1
ATOM 646 N N . GLU A 1 84 ? -6.859 5.494 14.852 1.00 94.56 84 GLU A N 1
ATOM 647 C CA . GLU A 1 84 ? -7.844 6.367 14.208 1.00 94.56 84 GLU A CA 1
ATOM 648 C C . GLU A 1 84 ? -8.135 5.924 12.767 1.00 94.56 84 GLU A C 1
ATOM 650 O O . GLU A 1 84 ? -9.289 5.813 12.357 1.00 94.56 84 GLU A O 1
ATOM 655 N N . SER A 1 85 ? -7.095 5.583 12.003 1.00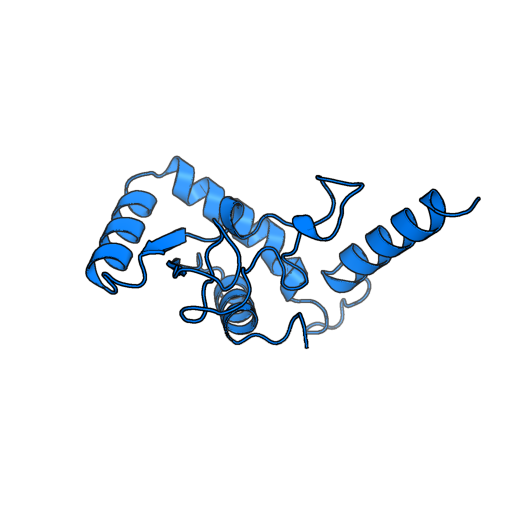 92.69 85 SER A N 1
ATOM 656 C CA . SER A 1 85 ? -7.248 5.102 10.627 1.00 92.69 85 SER A CA 1
ATOM 657 C C . SER A 1 85 ? -7.990 3.767 10.559 1.00 92.69 85 SER A C 1
ATOM 659 O O . SER A 1 85 ? -8.825 3.577 9.673 1.00 92.69 85 SER A O 1
ATOM 661 N N . MET A 1 86 ? -7.733 2.859 11.506 1.00 92.06 86 MET A N 1
ATOM 662 C CA . MET A 1 86 ? -8.486 1.610 11.640 1.00 92.06 86 MET A CA 1
ATOM 663 C C . MET A 1 86 ? -9.949 1.869 11.987 1.00 92.06 86 MET A C 1
ATOM 665 O O . MET A 1 86 ? -10.831 1.334 11.323 1.00 92.06 86 MET A O 1
ATOM 669 N N . GLU A 1 87 ? -10.218 2.694 12.998 1.00 94.69 87 GLU A N 1
ATOM 670 C CA . GLU A 1 87 ? -11.574 3.047 13.429 1.00 94.69 87 GLU A CA 1
ATOM 671 C C . GLU A 1 87 ? -12.365 3.697 12.288 1.00 94.69 87 GLU A C 1
ATOM 673 O O . GLU A 1 87 ? -13.502 3.304 12.029 1.00 94.69 87 GLU A O 1
ATOM 678 N N . ARG A 1 88 ? -11.739 4.605 11.530 1.00 93.56 88 ARG A N 1
ATOM 679 C CA . ARG A 1 88 ? -12.329 5.244 10.345 1.00 93.56 88 ARG A CA 1
ATOM 680 C C . ARG A 1 88 ? -12.752 4.229 9.284 1.00 93.56 88 ARG A C 1
ATOM 682 O O . ARG A 1 88 ? -13.839 4.345 8.723 1.00 93.56 88 ARG A O 1
ATOM 689 N N . VAL A 1 89 ? -11.900 3.247 8.992 1.00 91.94 89 VAL A N 1
ATOM 690 C CA . VAL A 1 89 ? -12.183 2.224 7.972 1.00 91.94 89 VAL A CA 1
ATOM 691 C C . VAL A 1 89 ? -13.217 1.219 8.479 1.00 91.94 89 VAL A C 1
ATOM 693 O O . VAL A 1 89 ? -14.144 0.881 7.751 1.00 91.94 89 VAL A O 1
ATOM 696 N N . MET A 1 90 ? -13.120 0.778 9.735 1.00 92.25 90 MET A N 1
ATOM 697 C CA . MET A 1 90 ? -14.097 -0.136 10.339 1.00 92.25 90 MET A CA 1
ATOM 698 C C . MET A 1 90 ? -15.479 0.507 10.505 1.00 92.25 90 MET A C 1
ATOM 700 O O . MET A 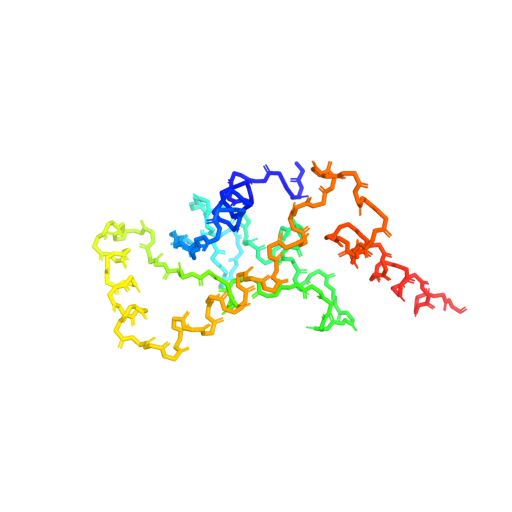1 90 ? -16.488 -0.181 10.370 1.00 92.25 90 MET A O 1
ATOM 704 N N . GLY A 1 91 ? -15.532 1.818 10.760 1.00 95.56 91 GLY A N 1
ATOM 705 C CA . GLY A 1 91 ? -16.768 2.596 10.843 1.00 95.56 91 GLY A CA 1
ATOM 706 C C . GLY A 1 91 ? -17.441 2.849 9.489 1.00 95.56 91 GLY A C 1
ATOM 707 O O . GLY A 1 91 ? -18.613 3.214 9.454 1.00 95.56 91 GLY A O 1
ATOM 708 N N . ASN A 1 92 ? -16.739 2.626 8.373 1.00 96.38 92 ASN A N 1
ATOM 709 C CA . ASN A 1 92 ? -17.269 2.774 7.019 1.00 96.38 92 ASN A CA 1
ATOM 710 C C . ASN A 1 92 ? -17.332 1.412 6.314 1.00 96.38 92 ASN A C 1
ATOM 712 O O . ASN A 1 92 ? -16.385 0.976 5.657 1.00 96.38 92 ASN A O 1
ATOM 716 N N . LEU A 1 93 ? -18.484 0.746 6.424 1.00 94.25 93 LEU A N 1
ATOM 717 C CA . LEU A 1 93 ? -18.677 -0.604 5.889 1.00 94.25 93 LEU A CA 1
ATOM 718 C C . LEU A 1 93 ? -18.430 -0.693 4.374 1.00 94.25 93 LEU A C 1
ATOM 720 O O . LEU A 1 93 ? -17.865 -1.683 3.913 1.00 94.25 93 LEU A O 1
ATOM 724 N N . THR A 1 94 ? -18.822 0.329 3.611 1.00 95.50 94 THR A N 1
ATOM 725 C CA . THR A 1 94 ? -18.627 0.376 2.154 1.00 95.50 94 THR A CA 1
ATOM 726 C C . THR A 1 94 ? -17.144 0.384 1.802 1.00 95.50 94 THR A C 1
ATOM 728 O O . THR A 1 94 ? -16.696 -0.407 0.972 1.00 95.50 94 THR A O 1
ATOM 731 N N . GLU A 1 95 ? -16.368 1.234 2.472 1.00 91.94 95 GLU A N 1
ATOM 732 C CA . GLU A 1 95 ? -14.922 1.313 2.265 1.00 91.94 95 GLU A CA 1
ATOM 733 C C . GLU A 1 95 ? -14.224 0.019 2.692 1.00 91.94 95 GLU A C 1
ATOM 735 O O . GLU A 1 95 ? -13.388 -0.518 1.965 1.00 91.94 95 GLU A O 1
ATOM 740 N N . LEU A 1 96 ? -14.626 -0.550 3.830 1.00 91.88 96 LEU A N 1
ATOM 741 C CA . LEU A 1 96 ? -14.104 -1.830 4.297 1.00 91.88 96 LEU A CA 1
ATOM 742 C C . LEU A 1 96 ? -14.381 -2.960 3.293 1.00 91.88 96 LEU A C 1
ATOM 744 O O . LEU A 1 96 ? -13.499 -3.773 3.013 1.00 91.88 96 LEU A O 1
ATOM 748 N N . GLN A 1 97 ? -15.590 -3.027 2.731 1.00 93.25 97 GLN A N 1
ATOM 749 C CA . GLN A 1 97 ? -15.939 -4.016 1.709 1.00 93.25 97 GLN A CA 1
ATOM 750 C C . GLN A 1 97 ? -15.136 -3.815 0.421 1.00 93.25 97 GLN A C 1
ATOM 752 O O . GLN A 1 97 ? -14.638 -4.800 -0.130 1.00 93.25 97 GLN A O 1
ATOM 757 N N . ARG A 1 98 ? -14.951 -2.563 -0.020 1.00 93.06 98 ARG A N 1
ATOM 758 C CA . ARG A 1 98 ? -14.104 -2.215 -1.170 1.00 93.06 98 ARG A CA 1
ATOM 759 C C . ARG A 1 98 ? -12.671 -2.707 -0.967 1.00 93.06 98 ARG A C 1
ATOM 761 O O . ARG A 1 98 ? -12.154 -3.433 -1.814 1.00 93.06 98 ARG A O 1
ATOM 768 N N . LEU A 1 99 ? -12.063 -2.395 0.179 1.00 90.69 99 LEU A N 1
ATOM 769 C CA . LEU A 1 99 ? -10.705 -2.829 0.520 1.00 90.69 99 LEU A CA 1
ATOM 770 C C . LEU A 1 99 ? -10.589 -4.359 0.545 1.00 90.69 99 LEU A C 1
ATOM 772 O O . LEU A 1 99 ? -9.664 -4.915 -0.041 1.00 90.69 99 LEU A O 1
ATOM 776 N N . ARG A 1 100 ? -11.553 -5.070 1.145 1.00 89.62 100 ARG A N 1
ATOM 777 C CA . ARG A 1 100 ? -11.565 -6.548 1.155 1.00 89.62 100 ARG A CA 1
ATOM 778 C C . ARG A 1 100 ? -11.678 -7.138 -0.250 1.00 89.62 100 ARG A C 1
ATOM 780 O O . ARG A 1 100 ? -10.999 -8.120 -0.553 1.00 89.62 100 ARG A O 1
ATOM 787 N N . ALA A 1 101 ? -12.521 -6.558 -1.105 1.00 89.88 101 ALA A N 1
ATOM 788 C CA . ALA A 1 101 ? -12.658 -6.985 -2.494 1.00 89.88 101 ALA A CA 1
ATOM 789 C C . ALA A 1 101 ? -11.353 -6.770 -3.275 1.00 89.88 101 ALA A C 1
ATOM 791 O O . ALA A 1 101 ? -10.921 -7.667 -4.001 1.00 89.88 101 ALA A O 1
ATOM 792 N N . ASN A 1 102 ? -10.684 -5.637 -3.061 1.00 87.31 102 ASN A N 1
ATOM 793 C CA . ASN A 1 102 ? -9.410 -5.322 -3.697 1.00 87.31 102 ASN A CA 1
ATOM 794 C C . ASN A 1 102 ? -8.270 -6.224 -3.204 1.00 87.31 102 ASN A C 1
ATOM 796 O O . ASN A 1 102 ? -7.550 -6.779 -4.031 1.00 87.31 102 ASN A O 1
ATOM 800 N N . VAL A 1 103 ? -8.149 -6.478 -1.894 1.00 85.62 103 VAL A N 1
ATOM 801 C CA . VAL A 1 103 ? -7.184 -7.461 -1.358 1.00 85.62 103 VAL A CA 1
ATOM 802 C C . VAL A 1 103 ? -7.404 -8.825 -2.012 1.00 85.62 103 VAL A C 1
ATOM 804 O O . VAL A 1 103 ? -6.457 -9.431 -2.504 1.00 85.62 103 VAL A O 1
ATOM 807 N N . LYS A 1 104 ? -8.657 -9.290 -2.104 1.00 84.44 104 LYS A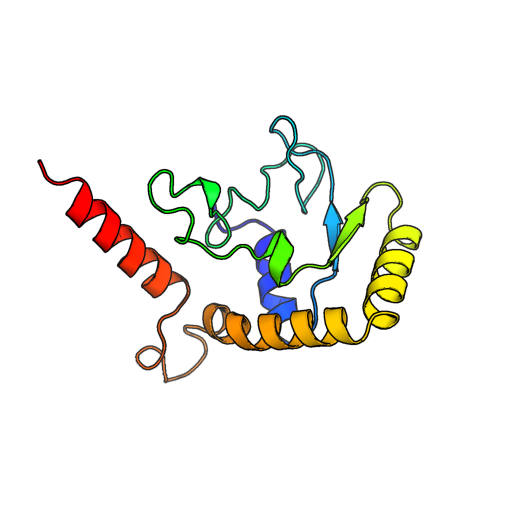 N 1
ATOM 808 C CA . LYS A 1 104 ? -8.987 -10.563 -2.764 1.00 84.44 104 LYS A CA 1
ATOM 809 C C . LYS A 1 104 ? -8.624 -10.566 -4.253 1.00 84.44 104 LYS A C 1
ATOM 811 O O . LYS A 1 104 ? -8.165 -11.589 -4.755 1.00 84.44 104 LYS A O 1
ATOM 816 N N . LYS A 1 105 ? -8.837 -9.449 -4.954 1.00 82.19 105 LYS A N 1
ATOM 817 C CA . LYS A 1 105 ? -8.502 -9.282 -6.376 1.00 82.19 105 LYS A CA 1
ATOM 818 C C . LYS A 1 105 ? -6.992 -9.365 -6.613 1.00 82.19 105 LYS A C 1
ATOM 820 O O . LYS A 1 105 ? -6.574 -10.006 -7.571 1.00 82.19 105 LYS A O 1
ATOM 825 N N . TYR A 1 106 ? -6.190 -8.733 -5.757 1.00 77.94 106 TYR A N 1
ATOM 826 C CA . TYR A 1 106 ? -4.751 -8.588 -5.980 1.00 77.94 106 TYR A CA 1
ATOM 827 C C . TYR A 1 106 ? -3.888 -9.653 -5.284 1.00 77.94 106 TYR A C 1
ATOM 829 O O . TYR A 1 106 ? -2.793 -9.932 -5.763 1.00 77.94 106 TYR A O 1
ATOM 837 N N . ALA A 1 107 ? -4.364 -10.315 -4.222 1.00 77.38 107 ALA A N 1
ATOM 838 C CA . ALA A 1 107 ? -3.620 -11.376 -3.527 1.00 77.38 107 ALA A CA 1
ATOM 839 C C . ALA A 1 107 ? -3.080 -12.496 -4.451 1.00 77.38 107 ALA A C 1
ATOM 841 O O . ALA A 1 107 ? -1.925 -12.892 -4.275 1.00 77.38 107 ALA A O 1
ATOM 842 N N . PRO A 1 108 ? -3.814 -12.976 -5.481 1.00 73.50 108 PRO A N 1
ATOM 843 C CA . PRO A 1 108 ? -3.286 -13.969 -6.420 1.00 73.50 108 PRO A CA 1
ATOM 844 C C . PRO A 1 108 ? -2.037 -13.514 -7.187 1.00 73.50 108 PRO A C 1
ATOM 846 O O . PRO A 1 108 ? -1.230 -14.357 -7.570 1.00 73.50 108 PRO A O 1
ATOM 849 N N . LEU A 1 109 ? -1.849 -12.204 -7.384 1.00 68.88 109 LEU A N 1
ATOM 850 C CA . LEU A 1 109 ? -0.680 -11.650 -8.076 1.00 68.88 109 LEU A CA 1
ATOM 851 C C . LEU A 1 109 ? 0.598 -11.766 -7.240 1.00 68.88 109 LEU A C 1
ATOM 853 O O . LEU A 1 109 ? 1.688 -11.829 -7.806 1.00 68.88 109 LEU A O 1
ATOM 857 N N . PHE A 1 110 ? 0.462 -11.822 -5.911 1.00 65.56 110 PHE A N 1
ATOM 858 C CA . PHE A 1 110 ? 1.564 -12.066 -4.979 1.00 65.56 110 PHE A CA 1
ATOM 859 C C . PHE A 1 110 ? 1.833 -13.556 -4.784 1.00 65.56 110 PHE A C 1
ATOM 861 O O . PHE A 1 110 ? 2.970 -13.945 -4.570 1.00 65.56 110 PHE A O 1
ATOM 868 N N . ALA A 1 111 ? 0.821 -14.413 -4.910 1.00 60.94 111 ALA A N 1
ATOM 869 C CA . ALA A 1 111 ? 0.943 -15.850 -4.658 1.00 60.94 111 ALA A CA 1
ATOM 870 C C . ALA A 1 111 ? 1.703 -16.646 -5.744 1.00 60.94 111 ALA A C 1
ATOM 872 O O . ALA A 1 111 ? 1.810 -17.874 -5.652 1.00 60.94 111 ALA A O 1
ATOM 873 N N . TYR A 1 112 ? 2.197 -15.993 -6.798 1.00 54.72 112 TYR A N 1
ATOM 874 C CA . TYR A 1 112 ? 2.824 -16.687 -7.917 1.00 54.72 112 TYR A CA 1
ATOM 875 C C . TYR A 1 112 ? 4.129 -17.386 -7.535 1.00 54.72 112 TYR A C 1
ATOM 877 O O . TYR A 1 112 ? 4.954 -16.860 -6.793 1.00 54.72 112 TYR A O 1
ATOM 885 N N . GLY A 1 113 ? 4.303 -18.603 -8.055 1.00 43.19 113 GLY A N 1
ATOM 886 C CA . GLY A 1 113 ? 5.452 -19.463 -7.768 1.00 43.19 113 GLY A CA 1
ATOM 887 C C . GLY A 1 113 ? 5.335 -20.301 -6.488 1.00 43.19 113 GLY A C 1
ATOM 888 O O . GLY A 1 113 ? 6.172 -21.171 -6.275 1.00 43.19 113 GLY A O 1
ATOM 889 N N . ILE A 1 114 ? 4.296 -20.107 -5.661 1.00 45.25 114 ILE A N 1
ATOM 890 C CA . ILE A 1 114 ? 4.121 -20.847 -4.392 1.00 45.25 114 ILE A CA 1
ATOM 891 C C . ILE A 1 114 ? 3.346 -22.168 -4.587 1.00 45.25 114 ILE A C 1
ATOM 893 O O . ILE A 1 114 ? 3.447 -23.081 -3.771 1.00 45.25 114 ILE A O 1
ATOM 897 N N . GLN A 1 115 ? 2.592 -22.319 -5.681 1.00 40.16 115 GLN A N 1
ATOM 898 C CA . GLN A 1 115 ? 1.781 -23.509 -5.980 1.00 40.16 115 GLN A CA 1
ATOM 899 C C . GLN A 1 115 ? 2.145 -24.135 -7.344 1.00 40.16 115 GLN A C 1
ATOM 901 O O . GLN A 1 115 ? 2.689 -23.469 -8.222 1.00 40.16 115 GLN A O 1
ATOM 906 N N . HIS A 1 116 ? 1.797 -25.415 -7.562 1.00 44.09 116 HIS A N 1
ATOM 907 C CA . HIS A 1 116 ? 1.957 -26.161 -8.836 1.00 44.09 116 HIS A CA 1
ATOM 908 C C . HIS A 1 116 ? 1.032 -25.673 -9.982 1.00 44.09 116 HIS A C 1
ATOM 910 O O . HIS A 1 116 ? 0.655 -26.431 -10.873 1.00 44.09 116 HIS A O 1
ATOM 916 N N . ASN A 1 117 ? 0.615 -24.410 -9.960 1.00 47.47 117 ASN A N 1
ATOM 917 C CA . ASN A 1 117 ? -0.290 -23.784 -10.927 1.00 47.47 117 ASN A CA 1
ATOM 918 C C . ASN A 1 117 ? 0.328 -22.529 -11.566 1.00 47.47 117 ASN A C 1
ATOM 920 O O . ASN A 1 117 ? -0.402 -21.691 -12.093 1.00 47.47 117 ASN A O 1
ATOM 924 N N . SER A 1 118 ? 1.660 -22.444 -11.571 1.00 43.97 118 SER A N 1
ATOM 925 C CA . SER A 1 118 ? 2.496 -21.367 -12.122 1.00 43.97 118 SER A CA 1
ATOM 926 C C . SER A 1 118 ? 2.248 -21.016 -13.599 1.00 43.97 118 SER A C 1
ATOM 928 O O . SER A 1 118 ? 2.845 -20.080 -14.102 1.00 43.97 118 SER A O 1
ATOM 930 N N . TYR A 1 119 ? 1.344 -21.709 -14.296 1.00 47.66 119 TYR A N 1
ATOM 931 C CA . TYR A 1 119 ? 0.948 -21.413 -15.678 1.00 47.66 119 TYR A CA 1
ATOM 932 C C . TYR A 1 119 ? -0.538 -21.045 -15.843 1.00 47.66 119 TYR A C 1
ATOM 934 O O . TYR A 1 119 ? -0.986 -20.832 -16.966 1.00 47.66 119 TYR A O 1
ATOM 942 N N . ARG A 1 120 ? -1.338 -21.015 -14.763 1.00 42.69 120 ARG A N 1
ATOM 943 C CA . ARG A 1 120 ? -2.800 -20.801 -14.848 1.00 42.69 120 ARG A CA 1
ATOM 944 C C . ARG A 1 120 ? -3.256 -19.358 -14.639 1.00 42.69 120 ARG A C 1
ATOM 946 O O . ARG A 1 120 ? -4.341 -19.029 -15.100 1.00 42.69 120 ARG A O 1
ATOM 953 N N . ASN A 1 121 ? -2.469 -18.519 -13.967 1.00 43.94 121 ASN A N 1
ATOM 954 C CA . ASN A 1 121 ? -2.814 -17.120 -13.708 1.00 43.94 121 ASN A CA 1
ATOM 955 C C . ASN A 1 121 ? -1.669 -16.204 -14.152 1.00 43.94 121 ASN A C 1
ATOM 957 O O . ASN A 1 121 ? -0.509 -16.517 -13.896 1.00 43.94 121 ASN A O 1
ATOM 961 N N . LEU A 1 122 ? -2.010 -15.077 -14.788 1.00 51.19 122 LEU A N 1
ATOM 962 C CA . LEU A 1 122 ? -1.088 -13.960 -15.005 1.00 51.19 122 LEU A CA 1
ATOM 963 C C . LEU A 1 122 ? -0.640 -13.446 -13.637 1.00 51.19 122 LEU A C 1
ATOM 965 O O . LEU A 1 122 ? -1.469 -13.031 -12.829 1.00 51.19 122 LEU A O 1
ATOM 969 N N . ASP A 1 123 ? 0.650 -13.510 -13.358 1.00 56.19 123 ASP A N 1
ATOM 970 C CA . ASP A 1 123 ? 1.224 -13.041 -12.106 1.00 56.19 123 ASP A CA 1
ATOM 971 C C . ASP A 1 123 ? 1.723 -11.612 -12.181 1.00 56.19 123 ASP A C 1
ATOM 973 O O . ASP A 1 123 ? 1.675 -10.987 -13.236 1.00 56.19 123 ASP A O 1
ATOM 977 N N . ALA A 1 124 ? 2.230 -11.082 -11.065 1.00 55.03 124 ALA A N 1
ATOM 978 C CA . ALA A 1 124 ? 2.856 -9.770 -11.069 1.00 55.03 124 ALA A CA 1
ATOM 979 C C . ALA A 1 124 ? 3.999 -9.685 -12.100 1.00 55.03 124 ALA A C 1
ATOM 981 O O . ALA A 1 124 ? 4.087 -8.670 -12.789 1.00 55.03 124 ALA A O 1
ATOM 982 N N . PHE A 1 125 ? 4.821 -10.733 -12.285 1.00 55.00 125 PHE A N 1
ATOM 983 C CA . PHE A 1 125 ? 5.857 -10.711 -13.321 1.00 55.00 125 PHE A CA 1
ATOM 984 C C . PHE A 1 125 ? 5.287 -10.861 -14.728 1.00 55.00 125 PHE A C 1
ATOM 986 O O . PHE A 1 125 ? 5.733 -10.127 -15.598 1.00 55.00 125 PHE A O 1
ATOM 993 N N . ALA A 1 126 ? 4.303 -11.719 -14.999 1.00 57.00 126 ALA A N 1
ATOM 994 C CA . ALA A 1 126 ? 3.690 -11.791 -16.326 1.00 57.00 126 ALA A CA 1
ATOM 995 C C . ALA A 1 126 ? 2.891 -10.531 -16.661 1.00 57.00 126 ALA A C 1
ATOM 997 O O . ALA A 1 126 ? 2.937 -10.099 -17.804 1.00 57.00 126 ALA A O 1
ATOM 998 N N . ALA A 1 127 ? 2.229 -9.889 -15.697 1.00 57.69 127 ALA A N 1
ATOM 999 C CA . ALA A 1 127 ? 1.608 -8.580 -15.884 1.00 57.69 127 ALA A CA 1
ATOM 1000 C C . ALA A 1 127 ? 2.668 -7.520 -16.224 1.00 57.69 127 ALA A C 1
ATOM 1002 O O . ALA A 1 127 ? 2.499 -6.767 -17.181 1.00 57.69 127 ALA A O 1
ATOM 1003 N N . ILE A 1 128 ? 3.807 -7.522 -15.516 1.00 56.31 128 ILE A N 1
ATOM 1004 C CA . ILE A 1 128 ? 4.962 -6.678 -15.852 1.00 56.31 128 ILE A CA 1
ATOM 1005 C C . ILE A 1 128 ? 5.497 -7.011 -17.254 1.00 56.31 128 ILE A C 1
ATOM 1007 O O . ILE A 1 128 ? 5.729 -6.104 -18.040 1.00 56.31 128 ILE A O 1
ATOM 1011 N N . VAL A 1 129 ? 5.673 -8.285 -17.610 1.00 57.56 129 VAL A N 1
ATOM 1012 C CA . VAL A 1 129 ? 6.253 -8.730 -18.890 1.00 57.56 129 VAL A CA 1
ATOM 1013 C C . VAL A 1 129 ? 5.313 -8.470 -20.066 1.00 57.56 129 VAL A C 1
ATOM 1015 O O . VAL A 1 129 ? 5.775 -8.068 -21.131 1.00 57.56 129 VAL A O 1
ATOM 1018 N N . VAL A 1 130 ? 4.005 -8.66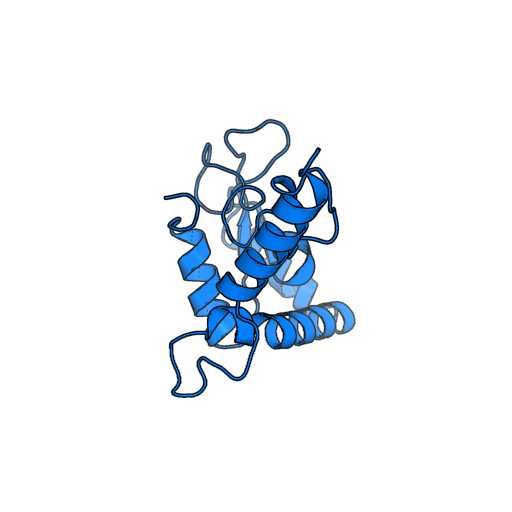5 -19.898 1.00 59.12 130 VAL A N 1
ATOM 1019 C CA . VAL A 1 130 ? 2.986 -8.303 -20.893 1.00 59.12 130 VAL A CA 1
ATOM 1020 C C . VAL A 1 130 ? 2.995 -6.792 -21.111 1.00 59.12 130 VAL A C 1
ATOM 1022 O O . VAL A 1 130 ? 3.037 -6.354 -22.259 1.00 59.12 130 VAL A O 1
ATOM 1025 N N . ASN A 1 131 ? 3.072 -5.997 -20.042 1.00 52.38 131 ASN A N 1
ATOM 1026 C CA . ASN A 1 131 ? 3.173 -4.541 -20.161 1.00 52.38 131 ASN A CA 1
ATOM 1027 C C . ASN A 1 131 ? 4.490 -4.093 -20.813 1.00 52.38 131 ASN A C 1
ATOM 1029 O O . ASN A 1 131 ? 4.470 -3.251 -21.708 1.00 52.38 131 ASN A O 1
ATOM 1033 N N . LEU A 1 132 ? 5.627 -4.698 -20.457 1.00 54.56 132 LEU A N 1
ATOM 1034 C CA . LEU A 1 132 ? 6.919 -4.434 -21.105 1.00 54.56 132 LEU A CA 1
ATOM 1035 C C . LEU A 1 132 ? 6.895 -4.804 -22.595 1.00 54.56 132 LEU A C 1
ATOM 1037 O O . LEU A 1 132 ? 7.456 -4.085 -23.419 1.00 54.56 132 LEU A O 1
ATOM 1041 N N . ARG A 1 133 ? 6.215 -5.896 -22.968 1.00 56.53 133 ARG A N 1
ATOM 1042 C CA . ARG A 1 133 ? 6.007 -6.275 -24.374 1.00 56.53 133 ARG A CA 1
ATOM 1043 C C . ARG A 1 133 ? 5.152 -5.259 -25.122 1.00 56.53 133 ARG A C 1
ATOM 1045 O O . ARG A 1 133 ? 5.508 -4.905 -26.242 1.00 56.53 133 ARG A O 1
ATOM 1052 N N . HIS A 1 134 ? 4.071 -4.768 -24.516 1.00 56.31 134 HIS A N 1
ATOM 1053 C CA . HIS A 1 134 ? 3.264 -3.700 -25.108 1.00 56.31 134 HIS A CA 1
ATOM 1054 C C . HIS A 1 134 ? 4.083 -2.423 -25.328 1.00 56.31 134 HIS A C 1
ATOM 1056 O O . HIS A 1 134 ? 3.974 -1.825 -26.394 1.00 56.31 134 HIS A O 1
ATOM 1062 N N . GLN A 1 135 ? 4.956 -2.052 -24.386 1.00 51.50 135 GLN A N 1
ATOM 1063 C CA . GLN A 1 135 ? 5.858 -0.902 -24.531 1.00 51.50 135 GLN A CA 1
ATOM 1064 C C . GLN A 1 135 ? 6.943 -1.099 -25.596 1.00 51.50 135 GLN A C 1
ATOM 1066 O O . GLN A 1 135 ? 7.287 -0.154 -26.300 1.00 51.50 135 GLN A O 1
ATOM 1071 N N . ALA A 1 136 ? 7.496 -2.305 -25.733 1.00 56.53 136 ALA A N 1
ATOM 1072 C CA . ALA A 1 136 ? 8.456 -2.603 -26.795 1.00 56.53 136 ALA A CA 1
ATOM 1073 C C . ALA A 1 136 ? 7.795 -2.562 -28.185 1.00 56.53 136 ALA A C 1
ATOM 1075 O O . ALA A 1 136 ? 8.417 -2.128 -29.149 1.00 56.53 136 ALA A O 1
ATOM 1076 N N . ALA A 1 137 ? 6.527 -2.975 -28.279 1.00 56.16 137 ALA A N 1
ATOM 1077 C CA . ALA A 1 137 ? 5.760 -2.958 -29.521 1.00 56.16 137 ALA A CA 1
ATOM 1078 C C . ALA A 1 137 ? 5.330 -1.545 -29.958 1.00 56.16 137 ALA A C 1
ATOM 1080 O O . ALA A 1 137 ? 5.261 -1.284 -31.153 1.00 56.16 137 ALA A O 1
ATOM 1081 N N . THR A 1 138 ? 5.059 -0.630 -29.021 1.00 51.75 138 THR A N 1
ATOM 1082 C CA . THR A 1 138 ? 4.686 0.767 -29.322 1.00 51.75 138 THR A CA 1
ATOM 1083 C C . THR A 1 138 ? 5.874 1.710 -29.526 1.00 51.75 138 THR A C 1
ATOM 1085 O O . THR A 1 138 ? 5.670 2.821 -30.004 1.00 51.75 138 THR A O 1
ATOM 1088 N N . ASN A 1 139 ? 7.100 1.283 -29.206 1.00 46.22 139 ASN A N 1
ATOM 1089 C CA . ASN A 1 139 ? 8.337 2.057 -29.398 1.00 46.22 139 ASN A CA 1
ATOM 1090 C C . ASN A 1 139 ? 9.230 1.529 -30.540 1.00 46.22 139 ASN A C 1
ATOM 1092 O O . ASN A 1 139 ? 10.405 1.890 -30.619 1.00 46.22 139 ASN A O 1
ATOM 1096 N N . LEU A 1 140 ? 8.706 0.667 -31.415 1.00 39.38 140 LEU A N 1
ATOM 1097 C CA . LEU A 1 140 ? 9.377 0.331 -32.670 1.00 39.38 140 LEU A CA 1
ATOM 1098 C C . LEU A 1 140 ? 9.117 1.460 -33.692 1.00 39.38 140 LEU A C 1
ATOM 1100 O O . LEU A 1 140 ? 7.950 1.812 -33.875 1.00 39.38 140 LEU A O 1
ATOM 1104 N N . PRO A 1 141 ? 10.166 2.051 -34.298 1.00 44.53 141 PRO A N 1
ATOM 1105 C CA . PRO A 1 141 ? 10.030 3.068 -35.343 1.00 44.53 141 PRO A CA 1
ATOM 1106 C C . PRO A 1 141 ? 9.352 2.536 -36.611 1.00 44.53 141 PRO A C 1
ATOM 1108 O O . PRO A 1 141 ? 9.457 1.316 -36.882 1.00 44.53 141 PRO A O 1
#

Foldseek 3Di:
DLAPAPVNVVVLVQLLVLHQAEFAWEDELDPPAIPRHDHHHDHQCRGPPQPCPVCPPDNPQGDPCVPQGYQYFHVVVPPVRSVVSVCVCVVDVVNVVSNSVSSVVQNVQSCAPVDPCNPPDCHSVNSVVVVVVVVVVVPDD

Secondary structure (DSSP, 8-state):
-TT--HHHHHHHHHHHTTPPPEEEEEE-SSTT-EESSSTTSPPGGGSTTS-GGG-TT-TTSS--HHHHTPEEEETTT-HHHHHHHHHHHHT-HHHHHHHHHHHHHHHHHHSTTSSTTTTTS--HHHHHHHHHHHHHHHT--

pLDDT: mean 72.93, std 17.56, range [35.88, 96.38]

Sequence (141 aa):
MPGDTPVQKRFFDVMMHGCIPIMPTWPSNLPNQTTNWRPGMSALSQTFPFAPLHFHNDSQAGIDYINDVIVTFDGECGGPCARESMERVMGNLTELQRLRANVKKYAPLFAYGIQHNSYRNLDAFAAIVVNLRHQAATNLP

Organism: Cyclophora tenuis (NCBI:txid216820)